Protein AF-A0A7F8QDR2-F1 (afdb_monomer)

Structure (mmCIF, N/CA/C/O backbone):
data_AF-A0A7F8QDR2-F1
#
_entry.id   AF-A0A7F8QDR2-F1
#
loop_
_atom_site.group_PDB
_atom_site.id
_atom_site.type_symbol
_atom_site.label_atom_id
_atom_site.label_alt_id
_atom_site.label_comp_id
_atom_site.label_asym_id
_atom_site.label_entity_id
_atom_site.label_seq_id
_atom_site.pdbx_PDB_ins_code
_atom_site.Cartn_x
_atom_site.Cartn_y
_atom_site.Cartn_z
_atom_site.occupancy
_atom_site.B_iso_or_equiv
_atom_site.auth_seq_id
_atom_site.auth_comp_id
_atom_site.auth_asym_id
_atom_site.auth_atom_id
_atom_site.pdbx_PDB_model_num
ATOM 1 N N . PRO A 1 1 ? 23.571 -15.257 -21.872 1.00 46.91 1 PRO A N 1
ATOM 2 C CA . PRO A 1 1 ? 22.571 -14.351 -21.262 1.00 46.91 1 PRO A CA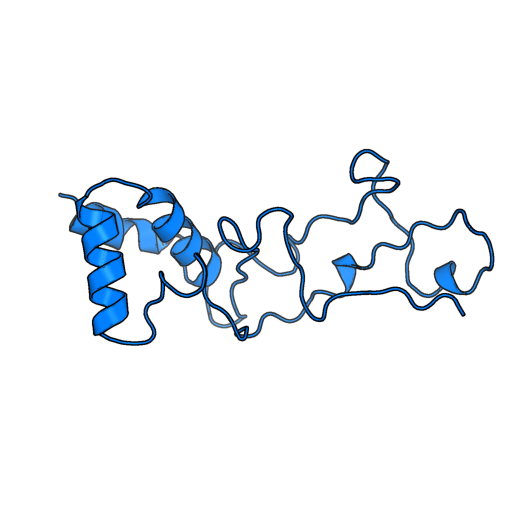 1
ATOM 3 C C . PRO A 1 1 ? 22.721 -14.370 -19.739 1.00 46.91 1 PRO A C 1
ATOM 5 O O . PRO A 1 1 ? 22.545 -15.429 -19.143 1.00 46.91 1 PRO A O 1
ATOM 8 N N . LEU A 1 2 ? 23.122 -13.252 -19.122 1.00 54.03 2 LEU A N 1
ATOM 9 C CA . LEU A 1 2 ? 23.013 -1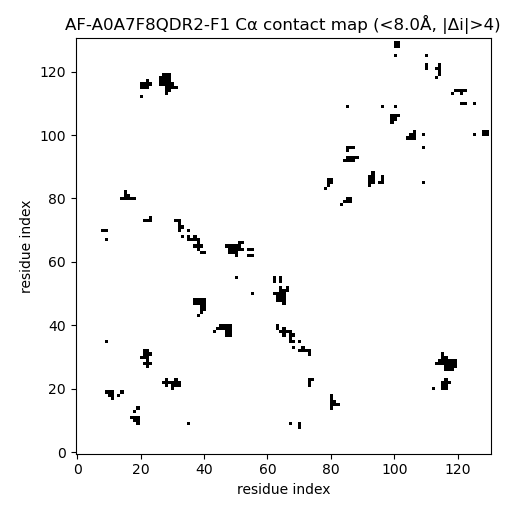3.144 -17.667 1.00 54.03 2 LEU A CA 1
ATOM 10 C C . LEU A 1 2 ? 21.530 -13.328 -17.315 1.00 54.03 2 LEU A C 1
ATOM 12 O O . LEU A 1 2 ? 20.675 -12.654 -17.878 1.00 54.03 2 LEU A O 1
ATOM 16 N N . SER A 1 3 ? 21.210 -14.284 -16.452 1.00 62.19 3 SER A N 1
ATOM 17 C CA . SER A 1 3 ? 19.878 -14.359 -15.863 1.00 62.19 3 SER A CA 1
ATOM 18 C C . SER A 1 3 ? 19.754 -13.182 -14.905 1.00 62.19 3 SER A C 1
ATOM 20 O O . SER A 1 3 ? 20.503 -13.110 -13.932 1.00 62.19 3 SER A O 1
ATOM 22 N N . VAL A 1 4 ? 18.869 -12.236 -15.208 1.00 71.81 4 VAL A N 1
ATOM 23 C CA . VAL A 1 4 ? 18.475 -11.230 -14.223 1.00 71.81 4 VAL A CA 1
ATOM 24 C C . VAL A 1 4 ? 17.585 -11.950 -13.218 1.00 71.81 4 VAL A C 1
ATOM 26 O O . VAL A 1 4 ? 16.544 -12.482 -13.604 1.00 71.81 4 VAL A O 1
ATOM 29 N N . ASP A 1 5 ? 18.042 -12.036 -11.973 1.00 74.81 5 ASP A N 1
ATOM 30 C CA . ASP A 1 5 ? 17.252 -12.581 -10.874 1.00 74.81 5 ASP A CA 1
ATOM 31 C C . ASP A 1 5 ? 16.277 -11.482 -10.445 1.00 74.81 5 ASP A C 1
ATOM 33 O O . ASP A 1 5 ? 16.686 -10.457 -9.904 1.00 74.81 5 ASP A O 1
ATOM 37 N N . LEU A 1 6 ? 15.024 -11.627 -10.871 1.00 80.31 6 LEU A N 1
ATOM 38 C CA . LEU A 1 6 ? 13.936 -10.695 -10.606 1.00 80.31 6 LEU A CA 1
ATOM 39 C C . LEU A 1 6 ? 12.814 -11.458 -9.927 1.00 80.31 6 LEU A C 1
ATOM 41 O O . LEU A 1 6 ? 12.301 -12.457 -10.443 1.00 80.31 6 LEU A O 1
ATOM 45 N N . GLU A 1 7 ? 12.403 -10.930 -8.793 1.00 85.19 7 GLU A N 1
ATOM 46 C CA . GLU A 1 7 ? 11.292 -11.417 -8.012 1.00 85.19 7 GLU A CA 1
ATOM 47 C C . GLU A 1 7 ? 9.986 -11.246 -8.795 1.00 85.19 7 GLU A C 1
ATOM 49 O O . GLU A 1 7 ? 9.825 -10.386 -9.662 1.00 85.19 7 GLU A O 1
ATOM 54 N N . ARG A 1 8 ? 9.005 -12.107 -8.509 1.00 86.75 8 ARG A N 1
ATOM 55 C CA . ARG A 1 8 ? 7.723 -12.100 -9.239 1.00 86.75 8 ARG A CA 1
ATOM 56 C C . ARG A 1 8 ? 6.884 -10.847 -8.973 1.00 86.75 8 ARG A C 1
ATOM 58 O O . ARG A 1 8 ? 5.953 -10.571 -9.726 1.00 86.75 8 ARG A O 1
ATOM 65 N N . TYR A 1 9 ? 7.184 -10.128 -7.900 1.00 90.94 9 TYR A N 1
ATOM 66 C CA . TYR A 1 9 ? 6.521 -8.905 -7.477 1.00 90.94 9 TYR A CA 1
ATOM 67 C C . TYR A 1 9 ? 7.551 -7.962 -6.855 1.00 90.94 9 TYR A C 1
ATOM 69 O O . TYR A 1 9 ? 8.656 -8.367 -6.502 1.00 90.94 9 TYR A O 1
ATOM 77 N N . TYR A 1 10 ? 7.184 -6.690 -6.735 1.00 92.06 10 TYR A N 1
ATOM 78 C CA . TYR A 1 10 ? 8.073 -5.676 -6.189 1.00 92.06 10 TYR A CA 1
ATOM 79 C C . TYR A 1 10 ? 8.250 -5.850 -4.673 1.00 92.06 10 TYR A C 1
ATOM 81 O O . TYR A 1 10 ? 7.287 -5.694 -3.920 1.00 92.06 10 TYR A O 1
ATOM 89 N N . GLN A 1 11 ? 9.482 -6.126 -4.239 1.00 90.69 11 GLN A N 1
ATOM 90 C CA . GLN A 1 11 ? 9.869 -6.218 -2.829 1.00 90.69 11 GLN A CA 1
ATOM 91 C C . GLN A 1 11 ? 10.593 -4.945 -2.372 1.00 90.69 11 GLN A C 1
ATOM 93 O O . GLN A 1 11 ? 11.366 -4.337 -3.114 1.00 90.69 11 GLN A O 1
ATOM 98 N N . THR A 1 12 ? 10.320 -4.524 -1.140 1.00 90.19 12 THR A N 1
ATOM 99 C CA . THR A 1 12 ? 11.033 -3.437 -0.455 1.00 90.19 12 THR A CA 1
ATOM 100 C C . THR A 1 12 ? 12.169 -4.014 0.397 1.00 90.19 12 THR A C 1
ATOM 102 O O . THR A 1 12 ? 12.197 -5.212 0.657 1.00 90.19 12 THR A O 1
ATOM 105 N N . GLU A 1 13 ? 13.103 -3.176 0.868 1.00 86.88 13 GLU A N 1
ATOM 106 C CA . GLU A 1 13 ? 14.198 -3.636 1.750 1.00 86.88 13 GLU A CA 1
ATOM 107 C C . GLU A 1 13 ? 13.681 -4.296 3.043 1.00 86.88 13 GLU A C 1
ATOM 109 O O . GLU A 1 13 ? 14.278 -5.253 3.527 1.00 86.88 13 GLU A O 1
ATOM 114 N N . ASN A 1 14 ? 12.543 -3.818 3.561 1.00 89.31 14 ASN A N 1
ATOM 115 C CA . ASN A 1 14 ? 11.874 -4.345 4.750 1.00 89.31 14 ASN A CA 1
ATOM 116 C C . ASN A 1 14 ? 10.488 -4.883 4.374 1.00 89.31 14 ASN A C 1
ATOM 118 O O . ASN A 1 14 ? 9.474 -4.315 4.775 1.00 89.31 14 ASN A O 1
ATOM 122 N N . GLU A 1 15 ? 10.434 -5.950 3.579 1.00 88.69 15 GLU A N 1
ATOM 123 C CA . GLU A 1 15 ? 9.173 -6.495 3.059 1.00 88.69 15 GLU A CA 1
ATOM 124 C C . GLU A 1 15 ? 8.188 -6.909 4.165 1.00 88.69 15 GLU A C 1
ATOM 126 O O . GLU A 1 15 ? 6.993 -6.644 4.054 1.00 88.69 15 GLU A O 1
ATOM 131 N N . ASP A 1 16 ? 8.684 -7.500 5.255 1.00 90.19 16 ASP A N 1
ATOM 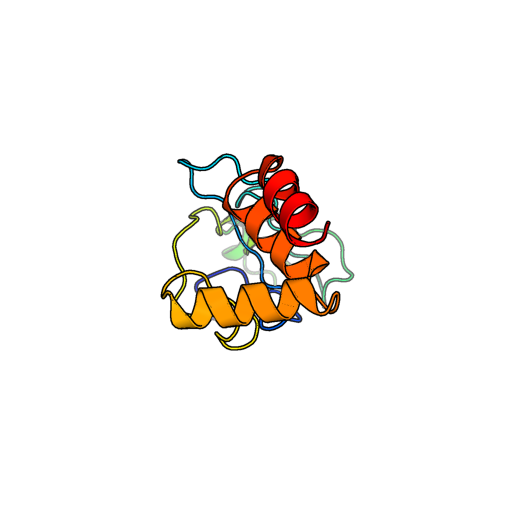132 C CA . ASP A 1 16 ? 7.836 -7.941 6.368 1.00 90.19 16 ASP A CA 1
ATOM 133 C C . ASP A 1 16 ? 7.167 -6.764 7.101 1.00 90.19 16 ASP A C 1
ATOM 135 O O . ASP A 1 16 ? 6.018 -6.879 7.520 1.00 90.19 16 ASP A O 1
ATOM 139 N N . GLU A 1 17 ? 7.869 -5.644 7.283 1.00 90.25 17 GLU A N 1
ATOM 140 C CA . GLU A 1 17 ? 7.392 -4.512 8.097 1.00 90.25 17 GLU A CA 1
ATOM 141 C C . GLU A 1 17 ? 6.776 -3.389 7.262 1.00 90.25 17 GLU A C 1
ATOM 143 O O . GLU A 1 17 ? 5.890 -2.687 7.735 1.00 90.25 17 GLU A O 1
ATOM 148 N N . ASN A 1 18 ? 7.242 -3.195 6.029 1.00 91.94 18 ASN A N 1
ATOM 149 C CA . ASN A 1 18 ? 6.793 -2.134 5.135 1.00 91.94 18 ASN A CA 1
ATOM 150 C C . ASN A 1 18 ? 6.759 -2.619 3.674 1.00 91.94 18 ASN A C 1
ATOM 152 O O . ASN A 1 18 ? 7.568 -2.176 2.841 1.00 91.94 18 ASN A O 1
ATOM 156 N N . PRO A 1 19 ? 5.837 -3.539 3.342 1.00 94.25 19 PRO A N 1
ATOM 157 C CA . PRO A 1 19 ? 5.661 -4.003 1.977 1.00 94.25 19 PRO A CA 1
ATOM 158 C C . PRO A 1 19 ? 5.081 -2.904 1.080 1.00 94.25 19 PRO A C 1
ATOM 160 O O . PRO A 1 19 ? 4.414 -1.962 1.519 1.00 94.25 19 PRO A O 1
ATOM 163 N N . PHE A 1 20 ? 5.293 -3.036 -0.229 1.00 94.62 20 PHE A N 1
ATOM 164 C CA . PHE A 1 20 ? 4.590 -2.207 -1.203 1.00 94.62 20 PHE A CA 1
ATOM 165 C C . PHE A 1 20 ? 3.182 -2.763 -1.434 1.00 94.62 20 PHE A C 1
ATOM 167 O O . PHE A 1 20 ? 3.000 -3.739 -2.158 1.00 94.62 20 PHE A O 1
ATOM 174 N N . ILE A 1 21 ? 2.180 -2.123 -0.837 1.00 95.25 21 ILE A N 1
ATOM 175 C CA . ILE A 1 21 ? 0.774 -2.487 -1.021 1.00 95.25 21 ILE A CA 1
ATOM 176 C C . ILE A 1 21 ? 0.168 -1.586 -2.099 1.00 95.25 21 ILE A C 1
ATOM 178 O O . ILE A 1 21 ? 0.268 -0.363 -2.028 1.00 95.25 21 ILE A O 1
ATOM 182 N N . CYS A 1 22 ? -0.440 -2.192 -3.115 1.00 95.94 22 CYS A N 1
ATOM 183 C CA . CYS A 1 22 ? -1.117 -1.490 -4.200 1.00 95.94 22 CYS A CA 1
ATOM 184 C C . CYS A 1 22 ? -2.641 -1.585 -4.055 1.00 95.94 22 CYS A C 1
ATOM 186 O O . CYS A 1 22 ? -3.160 -2.547 -3.489 1.00 95.94 22 CYS A O 1
ATOM 188 N N . SER A 1 23 ? -3.356 -0.610 -4.611 1.00 96.88 23 SER A N 1
ATOM 189 C CA . SER A 1 23 ? -4.801 -0.664 -4.806 1.00 96.88 23 SER A CA 1
ATOM 190 C C . SER A 1 23 ? -5.147 -1.339 -6.129 1.00 96.88 23 SER A C 1
ATOM 192 O O . SER A 1 23 ? -4.529 -1.071 -7.169 1.00 96.88 23 SER A O 1
ATOM 194 N N . GLN A 1 24 ? -6.136 -2.235 -6.114 1.00 95.69 24 GLN A N 1
ATOM 195 C CA . GLN A 1 24 ? -6.666 -2.801 -7.348 1.00 95.69 24 GLN A CA 1
ATOM 196 C C . GLN A 1 24 ? -7.522 -1.746 -8.063 1.00 95.69 24 GLN A C 1
ATOM 198 O O . GLN A 1 24 ? -8.036 -0.818 -7.437 1.00 95.69 24 GLN A O 1
ATOM 203 N N . PRO A 1 25 ? -7.780 -1.902 -9.375 1.00 92.50 25 PRO A N 1
ATOM 204 C CA . PRO A 1 25 ? -8.558 -0.931 -10.152 1.00 92.50 25 PRO A CA 1
ATOM 205 C C . PRO A 1 25 ? -9.999 -0.692 -9.670 1.00 92.50 25 PRO A C 1
ATOM 207 O O . PRO A 1 25 ? -10.678 0.189 -10.192 1.00 92.50 25 PRO A O 1
ATOM 210 N N . ARG A 1 26 ? -10.499 -1.520 -8.745 1.00 94.25 26 ARG A N 1
ATOM 211 C CA . ARG A 1 26 ? -11.835 -1.405 -8.146 1.00 94.25 26 ARG A CA 1
ATOM 212 C C . ARG A 1 26 ? -11.847 -0.567 -6.872 1.00 94.25 26 ARG A C 1
ATOM 214 O O . ARG A 1 26 ? -12.916 -0.110 -6.473 1.00 94.25 26 ARG A O 1
ATOM 221 N N . GLU A 1 27 ? -10.695 -0.391 -6.239 1.00 95.56 27 GLU A N 1
ATOM 222 C CA . GLU A 1 27 ? -10.549 0.393 -5.023 1.00 95.56 27 GLU A CA 1
ATOM 223 C C . GLU A 1 27 ? -10.041 1.807 -5.328 1.00 95.56 27 GLU A C 1
ATOM 225 O O . GLU A 1 27 ? -9.506 2.094 -6.396 1.00 95.56 27 GLU A O 1
ATOM 230 N N . ASN A 1 28 ? -10.191 2.703 -4.353 1.00 94.50 28 ASN A N 1
ATOM 231 C CA . ASN A 1 28 ? -9.703 4.082 -4.422 1.00 94.50 28 ASN A CA 1
ATOM 232 C C . ASN A 1 28 ? -8.513 4.282 -3.473 1.00 94.50 28 ASN A C 1
ATOM 234 O O . ASN A 1 28 ? -8.393 5.331 -2.831 1.00 94.50 28 ASN A O 1
ATOM 238 N N . GLY A 1 29 ? -7.687 3.245 -3.316 1.00 95.38 29 GLY A N 1
ATOM 239 C CA . GLY A 1 29 ? -6.528 3.279 -2.435 1.00 95.38 29 GLY A CA 1
ATOM 240 C C . GLY A 1 29 ? -5.467 4.259 -2.931 1.00 95.38 29 GLY A C 1
ATOM 241 O O . GLY A 1 29 ? -5.386 4.572 -4.122 1.00 95.38 29 GLY A O 1
ATOM 242 N N . MET A 1 30 ? -4.670 4.780 -2.003 1.00 95.12 30 MET A N 1
ATOM 243 C CA . MET A 1 30 ? -3.727 5.871 -2.270 1.00 95.12 30 MET A CA 1
ATOM 244 C C . MET A 1 30 ? -2.523 5.457 -3.116 1.00 95.12 30 MET A C 1
ATOM 246 O O . MET A 1 30 ? -1.910 6.310 -3.766 1.00 95.12 30 MET A O 1
ATOM 250 N N . ARG A 1 31 ? -2.173 4.168 -3.123 1.00 95.19 31 ARG A N 1
ATOM 251 C CA . ARG A 1 31 ? -0.938 3.677 -3.728 1.00 95.19 31 ARG A CA 1
ATOM 252 C C . ARG A 1 31 ? -1.245 2.780 -4.912 1.00 95.19 31 ARG A C 1
ATOM 254 O O . ARG A 1 31 ? -1.993 1.821 -4.811 1.00 95.19 31 ARG A O 1
ATOM 261 N N . SER A 1 32 ? -0.650 3.092 -6.058 1.00 95.19 32 SER A N 1
ATOM 262 C CA . SER A 1 32 ? -0.859 2.347 -7.307 1.00 95.19 32 SER A CA 1
ATOM 263 C C . SER A 1 32 ? 0.459 1.801 -7.840 1.00 95.19 32 SER A C 1
ATOM 265 O O . SER A 1 32 ? 1.517 2.360 -7.555 1.00 95.19 32 SER A O 1
ATOM 267 N N . CYS A 1 33 ? 0.420 0.778 -8.696 1.00 94.19 33 CYS A N 1
ATOM 268 C CA . CYS A 1 33 ? 1.618 0.232 -9.352 1.00 94.19 33 CYS A CA 1
ATOM 269 C C . CYS A 1 33 ? 2.432 1.282 -10.139 1.00 94.19 33 CYS A C 1
ATOM 271 O O . CYS A 1 33 ? 3.619 1.109 -10.374 1.00 94.19 33 CYS A O 1
ATOM 273 N N . ARG A 1 34 ? 1.831 2.425 -10.497 1.00 92.06 34 ARG A N 1
ATOM 274 C CA . ARG A 1 34 ? 2.547 3.549 -11.127 1.00 92.06 34 ARG A CA 1
ATOM 275 C C . ARG A 1 34 ? 3.483 4.296 -10.174 1.00 92.06 34 ARG A C 1
ATOM 277 O O . ARG A 1 34 ? 4.365 5.007 -10.633 1.00 92.06 34 ARG A O 1
ATOM 284 N N . SER A 1 35 ? 3.267 4.163 -8.867 1.00 93.31 35 SER A N 1
ATOM 285 C CA . SER A 1 35 ? 4.094 4.771 -7.817 1.00 93.31 35 SER A CA 1
ATOM 286 C C . SER A 1 35 ? 5.252 3.884 -7.354 1.00 93.31 35 SER A C 1
ATOM 288 O O . SER A 1 35 ? 5.929 4.231 -6.387 1.00 93.31 35 SER A O 1
ATOM 290 N N . VAL A 1 36 ? 5.496 2.751 -8.025 1.00 93.44 36 VAL A N 1
ATOM 291 C CA . VAL A 1 36 ? 6.687 1.935 -7.768 1.00 93.44 36 VAL A CA 1
ATOM 292 C C . VAL A 1 36 ? 7.935 2.783 -8.076 1.00 93.44 36 VAL A C 1
ATOM 294 O O . VAL A 1 36 ? 8.040 3.333 -9.178 1.00 93.44 36 VAL A O 1
ATOM 297 N N . PRO A 1 37 ? 8.877 2.929 -7.125 1.00 91.44 37 PRO A N 1
ATOM 298 C CA . PRO A 1 37 ? 10.094 3.704 -7.333 1.00 91.44 37 PRO A CA 1
ATOM 299 C C . PRO A 1 37 ? 10.907 3.191 -8.523 1.00 91.44 37 PRO A C 1
ATOM 301 O O . PRO A 1 37 ? 11.058 1.984 -8.721 1.00 91.44 37 PRO A O 1
ATOM 304 N N . THR A 1 38 ? 11.476 4.112 -9.301 1.00 89.88 38 THR A N 1
ATOM 305 C CA . THR A 1 38 ? 12.394 3.741 -10.380 1.00 89.88 38 THR A CA 1
ATOM 306 C C . THR A 1 38 ? 13.632 3.070 -9.801 1.00 89.88 38 THR A C 1
ATOM 308 O O . THR A 1 38 ? 14.196 3.541 -8.809 1.00 89.88 38 THR A O 1
ATOM 311 N N . LEU A 1 39 ? 14.062 1.968 -10.421 1.00 87.56 39 LEU A N 1
ATOM 312 C CA . LEU A 1 39 ? 15.302 1.311 -10.029 1.00 87.56 39 LEU A CA 1
ATOM 313 C C . LEU A 1 39 ? 16.454 2.309 -10.179 1.00 87.56 39 LEU A C 1
ATOM 315 O O . LEU A 1 39 ? 16.530 3.032 -11.175 1.00 87.56 39 LEU A O 1
ATOM 319 N N . ARG A 1 40 ? 17.339 2.369 -9.188 1.00 85.56 40 ARG A N 1
ATOM 320 C CA . ARG A 1 40 ? 18.533 3.218 -9.216 1.00 85.56 40 ARG A CA 1
ATOM 321 C C . ARG A 1 40 ? 19.775 2.366 -9.440 1.00 85.56 40 ARG A C 1
ATOM 323 O O . ARG A 1 40 ? 19.833 1.227 -8.982 1.00 85.56 40 ARG A O 1
ATOM 330 N N . GLY A 1 41 ? 20.754 2.928 -10.152 1.00 75.19 41 GLY A N 1
ATOM 331 C CA . GLY A 1 41 ? 22.043 2.270 -10.389 1.00 75.19 41 GLY A CA 1
ATOM 332 C C . GLY A 1 41 ? 22.804 2.003 -9.084 1.00 75.19 41 GLY A C 1
ATOM 333 O O . GLY A 1 41 ? 22.438 2.563 -8.053 1.00 75.19 41 GLY A O 1
ATOM 334 N N . GLU A 1 42 ? 23.835 1.147 -9.153 1.00 68.12 42 GLU A N 1
ATOM 335 C CA . GLU A 1 42 ? 24.733 0.720 -8.055 1.00 68.12 42 GLU A CA 1
ATOM 336 C C . GLU A 1 42 ? 24.192 0.956 -6.630 1.00 68.12 42 GLU A C 1
ATOM 338 O O . GLU A 1 42 ? 24.368 2.023 -6.038 1.00 68.12 42 GLU A O 1
ATOM 343 N N . GLY A 1 43 ? 23.534 -0.063 -6.065 1.00 64.69 43 GLY A N 1
ATOM 344 C CA . GLY A 1 43 ? 23.161 -0.085 -4.645 1.00 64.69 43 GLY A CA 1
ATOM 345 C C . GLY A 1 43 ? 22.117 0.955 -4.221 1.00 64.69 43 GLY A C 1
ATOM 346 O O . GLY A 1 43 ? 22.117 1.369 -3.068 1.00 64.69 43 GLY A O 1
ATOM 347 N N . GLY A 1 44 ? 21.263 1.430 -5.136 1.00 70.75 44 GLY A N 1
ATOM 348 C CA . GLY A 1 44 ? 20.154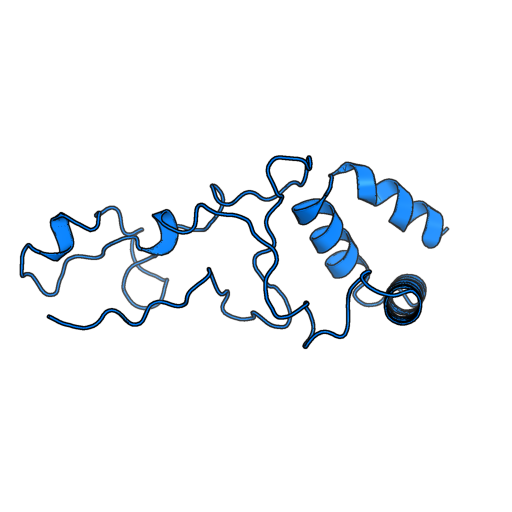 2.338 -4.807 1.00 70.75 44 GLY A CA 1
ATOM 349 C C . GLY A 1 44 ? 20.539 3.820 -4.680 1.00 70.75 44 GLY A C 1
ATOM 350 O O . GLY A 1 44 ? 19.660 4.682 -4.615 1.00 70.75 44 GLY A O 1
ATOM 351 N N . GLY A 1 45 ? 21.836 4.144 -4.701 1.00 75.06 45 GLY A N 1
ATOM 352 C CA . GLY A 1 45 ? 22.356 5.512 -4.575 1.00 75.06 45 GLY A CA 1
ATOM 353 C C . GLY A 1 45 ? 22.610 6.231 -5.904 1.00 75.06 45 GLY A C 1
ATOM 354 O O . GLY A 1 45 ? 22.765 7.453 -5.918 1.00 75.06 45 GLY A O 1
ATOM 355 N N . GLY A 1 46 ? 22.649 5.498 -7.020 1.00 80.12 46 GLY A N 1
ATOM 356 C CA . GLY A 1 46 ? 22.939 6.043 -8.344 1.00 80.12 46 GLY A CA 1
ATOM 357 C C . GLY A 1 46 ? 21.791 6.844 -8.980 1.00 80.12 46 GLY A C 1
ATOM 358 O O . GLY A 1 46 ? 20.693 6.952 -8.419 1.00 80.12 46 GLY A O 1
ATOM 359 N N . PRO A 1 47 ? 22.016 7.410 -10.182 1.00 83.50 47 PRO A N 1
ATOM 360 C CA . PRO A 1 47 ? 20.947 8.017 -10.970 1.00 83.50 47 PRO A CA 1
ATOM 361 C C . PRO A 1 47 ? 19.838 6.992 -11.279 1.00 83.50 47 PRO A C 1
ATOM 363 O O . PRO A 1 47 ? 20.109 5.785 -11.332 1.00 83.50 47 PRO A O 1
ATOM 366 N N . PRO A 1 48 ? 18.586 7.450 -11.483 1.00 85.69 48 PRO A N 1
ATOM 367 C CA . PRO A 1 48 ? 17.494 6.566 -11.859 1.00 85.69 48 PRO A CA 1
ATOM 368 C C . PRO A 1 48 ? 17.807 5.903 -13.197 1.00 85.69 48 PRO A C 1
ATOM 370 O O . PRO A 1 48 ? 18.216 6.554 -14.161 1.00 85.69 48 PRO A O 1
ATOM 373 N N . CYS A 1 49 ? 17.595 4.599 -13.248 1.00 87.50 49 CYS A N 1
ATOM 374 C CA . CYS A 1 49 ? 17.717 3.826 -14.462 1.00 87.50 49 CYS A CA 1
ATOM 375 C C . CYS A 1 49 ? 16.552 4.209 -15.373 1.00 87.50 49 CYS A C 1
ATOM 377 O O . CYS A 1 49 ? 15.399 4.250 -14.946 1.00 87.50 49 CYS A O 1
ATOM 379 N N . GLY A 1 50 ? 16.869 4.582 -16.609 1.00 83.38 50 GLY A N 1
ATOM 380 C CA . GLY A 1 50 ? 15.886 5.049 -17.590 1.00 83.38 50 GLY A CA 1
ATOM 381 C C . GLY A 1 50 ? 15.769 4.145 -18.809 1.00 83.38 50 GLY A C 1
ATOM 382 O O . GLY A 1 50 ? 14.959 4.426 -19.684 1.00 83.38 50 GLY A O 1
ATOM 383 N N . LEU A 1 51 ? 16.592 3.095 -18.890 1.00 86.38 51 LEU A N 1
ATOM 384 C CA . LEU A 1 51 ? 16.606 2.190 -20.032 1.00 86.38 51 LEU A CA 1
ATOM 385 C C . LEU A 1 51 ? 15.516 1.122 -19.904 1.00 86.38 51 LEU A C 1
ATOM 387 O O . LEU A 1 51 ? 15.114 0.744 -18.798 1.00 86.38 51 LEU A O 1
ATOM 391 N N . ASP A 1 52 ? 15.071 0.630 -21.053 1.00 85.06 52 ASP A N 1
ATOM 392 C CA . ASP A 1 52 ? 14.109 -0.454 -21.201 1.00 85.06 52 ASP A CA 1
ATOM 393 C C . ASP A 1 52 ? 14.799 -1.802 -21.470 1.00 85.06 52 ASP A C 1
ATOM 395 O O . ASP A 1 52 ? 16.026 -1.912 -21.553 1.00 85.06 52 ASP A O 1
ATOM 399 N N . TYR A 1 53 ? 13.992 -2.856 -21.583 1.00 81.94 53 TYR A N 1
ATOM 400 C CA . TYR A 1 53 ? 14.478 -4.194 -21.910 1.00 81.94 53 TYR A CA 1
ATOM 401 C C . TYR A 1 53 ? 15.153 -4.281 -23.295 1.00 81.94 53 TYR A C 1
ATOM 403 O O . TYR A 1 53 ? 15.950 -5.191 -23.515 1.00 81.94 53 TYR A O 1
ATOM 411 N N . GLU A 1 54 ? 14.873 -3.367 -24.232 1.00 81.31 54 GLU A N 1
ATOM 412 C CA . GLU A 1 54 ? 15.476 -3.386 -25.573 1.00 81.31 54 GLU A CA 1
ATOM 413 C C . GLU A 1 54 ? 16.960 -3.022 -25.498 1.00 81.31 54 GLU A C 1
ATOM 415 O O . GLU A 1 54 ? 17.807 -3.673 -26.119 1.00 81.31 54 GLU A O 1
ATOM 420 N N . ALA A 1 55 ? 17.295 -2.058 -24.638 1.00 77.62 55 ALA A N 1
ATOM 421 C CA . ALA A 1 55 ?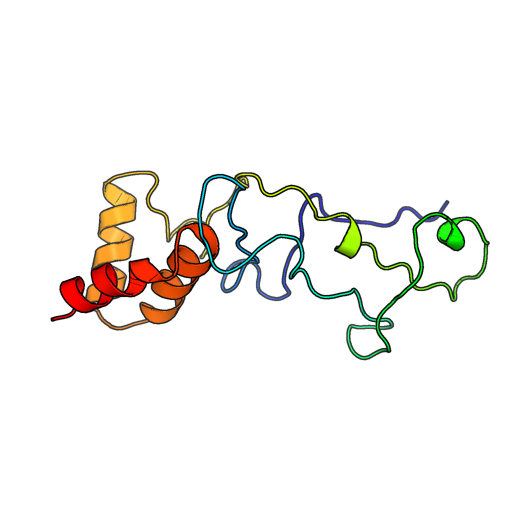 18.671 -1.688 -24.335 1.00 77.62 55 ALA A CA 1
ATOM 422 C C . ALA A 1 55 ? 19.468 -2.816 -23.652 1.00 77.62 55 ALA A C 1
ATOM 424 O O . ALA A 1 55 ? 20.689 -2.855 -23.787 1.00 77.62 55 ALA A O 1
ATOM 425 N N . TYR A 1 56 ? 18.803 -3.762 -22.973 1.00 73.69 56 TYR A N 1
ATOM 426 C CA . TYR A 1 56 ? 19.460 -4.905 -22.320 1.00 73.69 56 TYR A CA 1
ATOM 427 C C . TYR A 1 56 ? 20.203 -5.814 -23.311 1.00 73.69 56 TYR A C 1
ATOM 429 O O . TYR A 1 56 ? 21.238 -6.394 -22.987 1.00 73.69 56 TYR A O 1
ATOM 437 N N . ASN A 1 57 ? 19.688 -5.942 -24.537 1.00 68.44 57 ASN A N 1
ATOM 438 C CA . ASN A 1 57 ? 20.281 -6.796 -25.568 1.00 68.44 57 ASN A CA 1
ATOM 439 C C . ASN A 1 57 ? 21.484 -6.126 -26.268 1.00 68.44 57 ASN A C 1
ATOM 441 O O . ASN A 1 57 ? 22.212 -6.764 -27.030 1.00 68.44 57 ASN A O 1
ATOM 445 N N . SER A 1 58 ? 21.724 -4.841 -25.989 1.00 65.88 58 SER A N 1
ATOM 446 C CA . SER A 1 58 ? 22.892 -4.092 -26.440 1.00 65.88 58 SER A CA 1
ATOM 447 C C . SER A 1 58 ? 24.028 -4.259 -25.425 1.00 65.88 58 SER A C 1
ATOM 449 O O . SER A 1 58 ? 24.234 -3.409 -24.575 1.00 65.88 58 SER A O 1
ATOM 451 N N . SER A 1 59 ? 24.732 -5.387 -25.534 1.00 60.75 59 SER A N 1
ATOM 452 C CA . SER A 1 59 ? 25.905 -5.927 -24.811 1.00 60.75 59 SER A CA 1
ATOM 453 C C . SER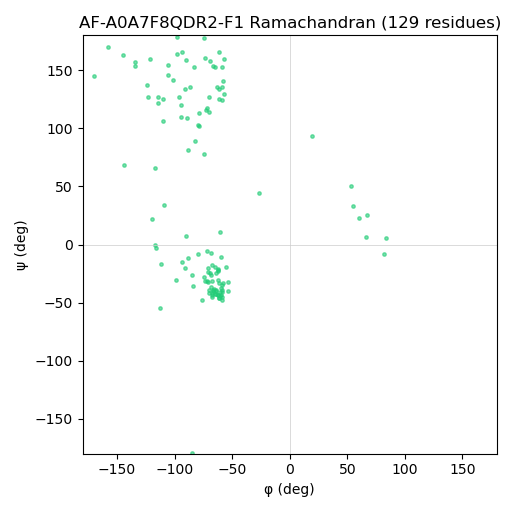 A 1 59 ? 26.942 -4.998 -24.122 1.00 60.75 59 SER A C 1
ATOM 455 O O . SER A 1 59 ? 28.144 -5.257 -24.223 1.00 60.75 59 SER A O 1
ATOM 457 N N . SER A 1 60 ? 26.561 -3.958 -23.386 1.00 61.97 60 SER A N 1
ATOM 458 C CA . SER A 1 60 ? 27.460 -3.239 -22.483 1.00 61.97 60 SER A CA 1
ATOM 459 C C . SER A 1 60 ? 27.078 -3.518 -21.031 1.00 61.97 60 SER A C 1
ATOM 461 O O . SER A 1 60 ? 25.958 -3.272 -20.600 1.00 61.97 60 SER A O 1
ATOM 463 N N . ASN A 1 61 ? 28.047 -3.982 -20.235 1.00 62.25 61 ASN A N 1
ATOM 464 C CA . ASN A 1 61 ? 27.930 -4.211 -18.782 1.00 62.25 61 ASN A CA 1
ATOM 465 C C . ASN A 1 61 ? 27.606 -2.931 -17.967 1.00 62.25 61 ASN A C 1
ATOM 467 O O . ASN A 1 61 ? 27.714 -2.932 -16.746 1.00 62.25 61 ASN A O 1
ATOM 471 N N . THR A 1 62 ? 27.260 -1.828 -18.634 1.00 64.19 62 THR A N 1
ATOM 472 C CA . THR A 1 62 ? 26.999 -0.498 -18.079 1.00 64.19 62 THR A CA 1
ATOM 473 C C . THR A 1 62 ? 25.556 -0.028 -18.291 1.00 64.19 62 THR A C 1
ATOM 475 O O . THR A 1 62 ? 25.210 1.070 -17.855 1.00 64.19 62 THR A O 1
ATOM 478 N N . THR A 1 63 ? 24.691 -0.813 -18.945 1.00 77.06 63 THR A N 1
ATOM 479 C CA . THR A 1 63 ? 23.277 -0.445 -19.110 1.00 77.06 63 THR A CA 1
ATOM 480 C C . THR A 1 63 ? 22.495 -0.731 -17.834 1.00 77.06 63 THR A C 1
ATOM 482 O O . THR A 1 63 ? 22.283 -1.892 -17.484 1.00 77.06 63 THR A O 1
ATOM 485 N N . CYS A 1 64 ? 22.015 0.317 -17.158 1.00 83.25 64 CYS A N 1
ATOM 486 C CA . CYS A 1 64 ? 21.030 0.146 -16.096 1.00 83.25 64 CYS A CA 1
ATOM 487 C C . CYS A 1 64 ? 19.608 0.190 -16.662 1.00 83.25 64 CYS A C 1
ATOM 489 O O . CYS A 1 64 ? 19.124 1.252 -17.064 1.00 83.25 64 CYS A O 1
ATOM 491 N N . VAL A 1 65 ? 18.947 -0.966 -16.674 1.00 86.56 65 VAL A N 1
ATOM 492 C CA . VAL A 1 65 ? 17.551 -1.132 -17.095 1.00 86.56 65 VAL A CA 1
ATOM 493 C C . VAL A 1 65 ? 16.636 -0.976 -15.892 1.00 86.56 65 VAL A C 1
ATOM 495 O O . VAL A 1 65 ? 16.881 -1.563 -14.841 1.00 86.56 65 VAL A O 1
ATOM 498 N N . ASN A 1 66 ? 15.566 -0.198 -16.037 1.00 89.56 66 ASN A N 1
ATOM 499 C CA . ASN A 1 66 ? 14.573 -0.058 -14.983 1.00 89.56 66 ASN A CA 1
ATOM 500 C C . ASN A 1 66 ? 13.579 -1.215 -15.025 1.00 89.56 66 ASN A C 1
ATOM 502 O O . ASN A 1 66 ? 12.536 -1.117 -15.665 1.00 89.56 66 ASN A O 1
ATOM 506 N N . TRP A 1 67 ? 13.875 -2.308 -14.333 1.00 88.06 67 TRP A N 1
ATOM 507 C CA . TRP A 1 67 ? 12.952 -3.441 -14.269 1.00 88.06 67 TRP A CA 1
ATOM 508 C C . TRP A 1 67 ? 11.683 -3.142 -13.463 1.00 88.06 67 TRP A C 1
ATOM 510 O O . TRP A 1 67 ? 10.627 -3.700 -13.758 1.00 88.06 67 TRP A O 1
ATOM 520 N N . ASN A 1 68 ? 11.741 -2.184 -12.530 1.00 91.25 68 ASN A N 1
ATOM 521 C CA . ASN A 1 68 ? 10.596 -1.823 -11.693 1.00 91.25 68 ASN A CA 1
ATOM 522 C C . ASN A 1 68 ? 9.401 -1.289 -12.498 1.00 91.25 68 ASN A C 1
ATOM 524 O O . ASN A 1 68 ? 8.264 -1.382 -12.043 1.00 91.25 68 ASN A O 1
ATOM 528 N N . GLN A 1 69 ? 9.635 -0.778 -13.713 1.00 90.25 69 GLN A N 1
ATOM 529 C CA . GLN A 1 69 ? 8.572 -0.280 -14.593 1.00 90.25 69 GLN A CA 1
ATOM 530 C C . GLN A 1 69 ? 7.596 -1.372 -15.058 1.00 90.25 69 GLN A C 1
ATOM 532 O O . GLN A 1 69 ? 6.494 -1.056 -15.501 1.00 90.25 69 GLN A O 1
ATOM 537 N N . TYR A 1 70 ? 7.989 -2.648 -14.977 1.00 91.25 70 TYR A N 1
ATOM 538 C CA . TYR A 1 70 ? 7.166 -3.771 -15.422 1.00 91.25 70 TYR A CA 1
ATOM 539 C C . TYR A 1 70 ? 6.222 -4.300 -14.331 1.00 91.25 70 TYR A C 1
ATOM 541 O O . TYR A 1 70 ? 5.272 -5.019 -14.652 1.00 91.25 70 TYR A O 1
ATOM 549 N N . TYR A 1 71 ? 6.392 -3.885 -13.069 1.00 93.38 71 TYR A N 1
ATOM 550 C CA . TYR A 1 71 ? 5.450 -4.178 -11.983 1.00 93.38 71 TYR A CA 1
ATOM 551 C C . TYR A 1 71 ? 4.193 -3.315 -12.108 1.00 93.38 71 TYR A C 1
ATOM 553 O O . TYR A 1 71 ? 4.027 -2.305 -11.433 1.00 93.38 71 TYR A O 1
ATOM 561 N N . THR A 1 72 ? 3.302 -3.709 -13.014 1.00 94.25 72 THR A N 1
ATOM 562 C CA . THR A 1 72 ? 2.092 -2.947 -13.371 1.00 94.25 72 THR A CA 1
ATOM 563 C C . THR A 1 72 ? 0.794 -3.614 -12.933 1.00 94.25 72 THR A C 1
ATOM 565 O O . THR A 1 72 ? -0.247 -2.957 -12.897 1.00 94.25 72 THR A O 1
ATOM 568 N N . ASN A 1 73 ? 0.845 -4.905 -12.603 1.00 94.44 73 ASN A N 1
ATOM 569 C CA . ASN A 1 73 ? -0.317 -5.678 -12.197 1.00 94.44 73 ASN A CA 1
ATOM 570 C C . ASN A 1 73 ? -0.431 -5.699 -10.669 1.00 94.44 73 ASN A C 1
ATOM 572 O O . ASN A 1 73 ? 0.472 -6.187 -9.993 1.00 94.44 73 ASN A O 1
ATOM 576 N N . CYS A 1 74 ? -1.544 -5.181 -10.148 1.00 95.31 74 CYS A N 1
ATOM 577 C CA . CYS A 1 74 ? -1.879 -5.279 -8.734 1.00 95.31 74 CYS A CA 1
ATOM 578 C C . CYS A 1 74 ? -2.777 -6.497 -8.510 1.00 95.31 74 CYS A C 1
ATOM 580 O O . CYS A 1 74 ? -3.941 -6.496 -8.919 1.00 95.31 74 CYS A O 1
ATOM 582 N N . SER A 1 75 ? -2.245 -7.526 -7.857 1.00 94.44 75 SER A N 1
ATOM 583 C CA . SER A 1 75 ? -2.978 -8.735 -7.481 1.00 94.44 75 SER A CA 1
ATOM 584 C C . SER A 1 75 ? -2.675 -9.123 -6.040 1.00 94.44 75 SER A C 1
ATOM 586 O O . SER A 1 75 ? -1.619 -8.774 -5.516 1.00 94.44 75 SER A O 1
ATOM 588 N N . ALA A 1 76 ? -3.582 -9.877 -5.414 1.00 92.50 76 ALA A N 1
ATOM 589 C CA . ALA A 1 76 ? -3.333 -10.447 -4.095 1.00 92.50 76 ALA A CA 1
ATOM 590 C C . ALA A 1 76 ? -2.070 -11.325 -4.124 1.00 92.50 76 ALA A C 1
ATOM 592 O O . ALA A 1 76 ? -1.912 -12.155 -5.024 1.00 92.50 76 ALA A O 1
ATOM 593 N N . GLY A 1 77 ? -1.167 -11.086 -3.173 1.00 89.69 77 GLY A N 1
ATOM 594 C CA . GLY A 1 77 ? 0.031 -11.894 -2.969 1.00 89.69 77 GLY A CA 1
ATOM 595 C C . GLY A 1 77 ? -0.247 -13.118 -2.099 1.00 89.69 77 GLY A C 1
ATOM 596 O O . GLY A 1 77 ? -1.365 -13.340 -1.643 1.00 89.69 77 GLY A O 1
ATOM 597 N N . GLU A 1 78 ? 0.798 -13.903 -1.850 1.00 88.75 78 GLU A N 1
ATOM 598 C CA . GLU A 1 78 ? 0.712 -15.117 -1.026 1.00 88.75 78 GLU A CA 1
ATOM 599 C C . GLU A 1 78 ? 0.847 -14.826 0.479 1.00 88.75 78 GLU A C 1
ATOM 601 O O . GLU A 1 78 ? 0.390 -15.611 1.305 1.00 88.75 78 GLU A O 1
ATOM 606 N N . HIS A 1 79 ? 1.522 -13.730 0.846 1.00 90.69 79 HIS A N 1
ATOM 607 C CA . HIS A 1 79 ? 1.895 -13.424 2.229 1.00 90.69 79 HIS A CA 1
ATOM 608 C C . HIS A 1 79 ? 1.354 -12.051 2.637 1.00 90.69 79 HIS A C 1
ATOM 610 O O . HIS A 1 79 ? 1.425 -11.089 1.873 1.00 90.69 79 HIS A O 1
ATOM 616 N N . ASN A 1 80 ? 0.823 -11.978 3.858 1.00 93.25 80 ASN A N 1
ATOM 617 C CA . ASN A 1 80 ? 0.337 -10.748 4.480 1.00 93.25 80 ASN A CA 1
ATOM 618 C C . ASN A 1 80 ? 1.469 -10.056 5.283 1.00 93.25 80 ASN A C 1
ATOM 620 O O . ASN A 1 80 ? 2.415 -10.738 5.696 1.00 93.25 80 ASN A O 1
ATOM 624 N N . PRO A 1 81 ? 1.377 -8.739 5.559 1.00 93.06 81 PRO A N 1
ATOM 625 C CA . PRO A 1 81 ? 2.384 -8.007 6.333 1.00 93.06 81 PRO A CA 1
ATOM 626 C C . PRO A 1 81 ? 2.630 -8.595 7.732 1.00 93.06 81 PRO A C 1
ATOM 628 O O . PRO A 1 81 ? 1.793 -9.311 8.293 1.00 93.06 81 PRO A O 1
ATOM 631 N N . PHE A 1 82 ? 3.785 -8.267 8.312 1.00 92.00 82 PHE A N 1
ATOM 632 C CA . PHE A 1 82 ? 4.261 -8.746 9.611 1.00 92.00 82 PHE A CA 1
ATOM 633 C C . PHE A 1 82 ? 4.254 -10.276 9.712 1.00 92.00 82 PHE A C 1
ATOM 635 O O . PHE A 1 82 ? 3.699 -10.849 10.653 1.00 92.00 82 PHE A O 1
ATOM 642 N N . LYS A 1 83 ? 4.839 -10.956 8.715 1.00 91.12 83 LYS A N 1
ATOM 643 C CA . LYS A 1 83 ? 4.875 -12.430 8.620 1.00 91.12 83 LYS A CA 1
ATOM 644 C C . LYS A 1 83 ? 3.480 -13.065 8.676 1.00 91.12 83 LYS A C 1
ATOM 646 O O . LYS A 1 83 ? 3.289 -14.147 9.231 1.00 91.12 83 LYS A O 1
ATOM 651 N N . GLY A 1 84 ? 2.492 -12.364 8.131 1.00 91.50 84 GLY A N 1
ATOM 652 C CA . GLY A 1 84 ? 1.099 -12.782 8.083 1.00 91.50 84 GLY A CA 1
ATOM 653 C C . GLY A 1 84 ? 0.269 -12.496 9.333 1.00 91.50 84 GLY A C 1
ATOM 654 O O . GLY A 1 84 ? -0.889 -12.910 9.384 1.00 91.50 84 GLY A O 1
ATOM 655 N N . ALA A 1 85 ? 0.815 -11.793 10.327 1.00 91.00 85 ALA A N 1
ATOM 656 C CA . ALA A 1 85 ? 0.107 -11.514 11.575 1.00 91.00 85 ALA A CA 1
ATOM 657 C C . ALA A 1 85 ? -1.025 -10.486 11.416 1.00 91.00 85 ALA A C 1
ATOM 659 O O . ALA A 1 85 ? -2.028 -10.576 12.125 1.00 91.00 85 ALA A O 1
ATOM 660 N N . ILE A 1 86 ? -0.880 -9.527 10.494 1.00 93.69 86 ILE A N 1
ATOM 661 C CA . ILE A 1 86 ? -1.842 -8.436 10.307 1.00 93.69 86 ILE A CA 1
ATOM 662 C C . ILE A 1 86 ? -2.586 -8.622 8.986 1.00 93.69 86 ILE A C 1
ATOM 664 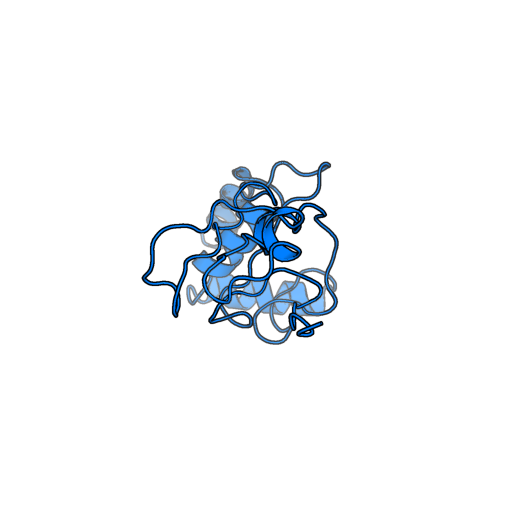O O . ILE A 1 86 ? -2.033 -8.410 7.910 1.00 93.69 86 ILE A O 1
ATOM 668 N N . ASN A 1 87 ? -3.854 -9.024 9.076 1.00 93.69 87 ASN A N 1
ATOM 669 C CA . ASN A 1 87 ? -4.771 -9.146 7.945 1.00 93.69 87 ASN A CA 1
ATOM 670 C C . ASN A 1 87 ? -6.236 -9.084 8.415 1.00 93.69 87 ASN A C 1
ATOM 672 O O . ASN A 1 87 ? -6.523 -9.156 9.612 1.00 93.69 87 ASN A O 1
ATOM 676 N N . PHE A 1 88 ? -7.161 -8.971 7.460 1.00 94.44 88 PHE A N 1
ATOM 677 C CA . PHE A 1 88 ? -8.609 -8.940 7.706 1.00 94.44 88 PHE A CA 1
ATOM 678 C C . PHE A 1 88 ? -9.344 -10.096 7.006 1.00 94.44 88 PHE A C 1
ATOM 680 O O . PHE A 1 88 ? -10.551 -10.024 6.784 1.00 94.44 88 PHE A O 1
ATOM 687 N N . ASP A 1 89 ? -8.630 -11.177 6.681 1.00 93.00 89 ASP A N 1
ATOM 688 C CA . ASP A 1 89 ? -9.167 -12.305 5.906 1.00 93.00 89 ASP A CA 1
ATOM 689 C C . ASP A 1 89 ? -10.103 -13.187 6.745 1.00 93.00 89 ASP A C 1
ATOM 691 O O . ASP A 1 89 ? -11.015 -13.832 6.229 1.00 93.00 89 ASP A O 1
ATOM 695 N N . ASN A 1 90 ? -9.881 -13.216 8.063 1.00 94.56 90 ASN A N 1
ATOM 696 C CA . ASN A 1 90 ? -10.660 -13.994 9.021 1.00 94.56 90 ASN A CA 1
ATOM 697 C C . ASN A 1 90 ? -11.023 -13.152 10.245 1.00 94.56 90 ASN A C 1
ATOM 699 O O . ASN A 1 90 ? -10.267 -12.271 10.655 1.00 94.56 90 ASN A O 1
ATOM 703 N N . ILE A 1 91 ? -12.125 -13.509 10.913 1.00 95.06 91 ILE A N 1
ATOM 704 C CA . ILE A 1 91 ? -12.581 -12.806 12.123 1.00 95.06 91 ILE A CA 1
ATOM 705 C C . ILE A 1 91 ? -11.535 -12.811 13.253 1.00 95.06 91 ILE A C 1
ATOM 707 O O . ILE A 1 91 ? -11.391 -11.819 13.958 1.00 95.06 91 ILE A O 1
ATOM 711 N N . GLY A 1 92 ? -10.763 -13.896 13.395 1.00 94.94 92 GLY A N 1
ATOM 712 C CA . GLY A 1 92 ? -9.714 -14.001 14.414 1.00 94.94 92 GLY A CA 1
ATOM 713 C C . GLY A 1 92 ? -8.546 -13.040 14.175 1.00 94.94 92 GLY A C 1
ATOM 714 O O . GLY A 1 92 ? -8.134 -12.341 15.097 1.00 94.94 92 GLY A O 1
ATOM 715 N N . TYR A 1 93 ? -8.054 -12.950 12.936 1.00 95.19 93 TYR A N 1
ATOM 716 C CA . TYR A 1 93 ? -6.996 -11.998 12.580 1.00 95.19 93 TYR A CA 1
ATOM 717 C C . TYR A 1 93 ? -7.487 -10.551 12.641 1.00 95.19 93 TYR A C 1
ATOM 719 O O . TYR A 1 93 ? -6.769 -9.691 13.146 1.00 95.19 93 TYR A O 1
ATOM 727 N N . ALA A 1 94 ? -8.741 -10.297 12.252 1.00 94.88 94 ALA A N 1
ATOM 728 C CA . ALA A 1 94 ? -9.353 -8.983 12.409 1.00 94.88 94 ALA A CA 1
ATOM 729 C C . ALA A 1 94 ? -9.374 -8.536 13.882 1.00 94.88 94 ALA A C 1
ATOM 731 O O . ALA A 1 94 ? -9.071 -7.383 14.176 1.00 94.88 94 ALA A O 1
ATOM 732 N N . TRP A 1 95 ? -9.669 -9.436 14.827 1.00 94.44 95 TRP A N 1
ATOM 733 C CA . TRP A 1 95 ? -9.598 -9.120 16.259 1.00 94.44 95 TRP A CA 1
ATOM 734 C C . TRP A 1 95 ? -8.178 -8.844 16.747 1.00 94.44 95 TRP A C 1
ATOM 736 O O . TRP A 1 95 ? -7.995 -7.929 17.545 1.00 94.44 95 TRP A O 1
ATOM 746 N N . ILE A 1 96 ? -7.181 -9.588 16.262 1.00 93.88 96 ILE A N 1
ATOM 747 C CA . ILE A 1 96 ? -5.769 -9.328 16.583 1.00 93.88 96 ILE A CA 1
ATOM 748 C C . ILE A 1 96 ? -5.364 -7.935 16.084 1.00 93.88 96 ILE A C 1
ATOM 750 O O . ILE A 1 96 ? -4.792 -7.155 16.844 1.00 93.88 96 ILE A O 1
ATOM 754 N N . ALA A 1 97 ? -5.727 -7.584 14.848 1.00 93.56 97 ALA A N 1
ATOM 755 C CA . ALA A 1 97 ? -5.460 -6.265 14.282 1.00 93.56 97 ALA A CA 1
ATOM 756 C C . ALA A 1 97 ? -6.169 -5.145 15.068 1.00 93.56 97 ALA A C 1
ATOM 758 O O . ALA A 1 97 ? -5.558 -4.128 15.377 1.00 93.56 97 ALA A O 1
ATOM 759 N N . ILE A 1 98 ? -7.436 -5.336 15.451 1.00 93.06 98 ILE A N 1
ATOM 760 C CA . ILE A 1 98 ? -8.187 -4.373 16.275 1.00 93.06 98 ILE A CA 1
ATOM 761 C C . ILE A 1 98 ? -7.541 -4.201 17.653 1.00 93.06 98 ILE A C 1
ATOM 763 O O . ILE A 1 98 ? -7.401 -3.073 18.121 1.00 93.06 98 ILE A O 1
ATOM 767 N N . PHE A 1 99 ? -7.122 -5.294 18.294 1.00 93.38 99 PHE A N 1
ATOM 768 C CA . PHE A 1 99 ? -6.431 -5.238 19.580 1.00 93.38 99 PHE A CA 1
ATOM 769 C C . PHE A 1 99 ? -5.149 -4.402 19.486 1.00 93.38 99 PHE A C 1
ATOM 771 O O . PHE A 1 99 ? -4.951 -3.515 20.311 1.00 93.38 99 PHE A O 1
ATOM 778 N N . GLN A 1 100 ? -4.346 -4.613 18.439 1.00 92.75 100 GLN A N 1
ATOM 779 C CA . GLN A 1 100 ? -3.147 -3.817 18.160 1.00 92.75 100 GLN A CA 1
ATOM 780 C C . GLN A 1 100 ? -3.460 -2.322 17.960 1.00 92.75 100 GLN A C 1
ATOM 782 O O . GLN A 1 100 ? -2.704 -1.459 18.395 1.00 92.75 100 GLN A O 1
ATOM 787 N N . VAL A 1 101 ? -4.585 -1.983 17.322 1.00 93.88 101 VAL A N 1
ATOM 788 C CA . VAL A 1 101 ? -4.984 -0.575 17.154 1.00 93.88 101 VAL A CA 1
ATOM 789 C C . VAL A 1 101 ? -5.352 0.063 18.499 1.00 93.88 101 VAL A C 1
ATOM 791 O O . VAL A 1 101 ? -4.948 1.192 18.768 1.00 93.88 101 VAL A O 1
ATOM 794 N N . ILE A 1 102 ? -6.074 -0.654 19.367 1.00 93.12 102 ILE A N 1
ATOM 795 C CA . ILE A 1 102 ? -6.519 -0.149 20.679 1.00 93.12 102 ILE A CA 1
ATOM 796 C C . ILE A 1 102 ? -5.343 0.068 21.641 1.00 93.12 102 ILE A C 1
ATOM 798 O O . ILE A 1 102 ? -5.391 0.976 22.471 1.00 93.12 102 ILE A O 1
ATOM 802 N N . THR A 1 103 ? -4.270 -0.720 21.536 1.00 93.69 103 THR A N 1
ATOM 803 C CA . THR A 1 103 ? -3.060 -0.521 22.354 1.00 93.69 103 THR A CA 1
ATOM 804 C C . THR A 1 103 ? -2.252 0.718 21.954 1.00 93.69 103 THR A C 1
ATOM 806 O O . THR A 1 103 ? -1.305 1.066 22.655 1.00 93.69 103 THR A O 1
ATOM 809 N N . LEU A 1 104 ? -2.638 1.415 20.875 1.00 91.69 104 LEU A N 1
ATOM 810 C CA . LEU A 1 104 ? -1.978 2.610 20.336 1.00 91.69 104 LEU A CA 1
ATOM 811 C C . LEU A 1 104 ? -0.517 2.388 19.917 1.00 91.69 104 LEU A C 1
ATOM 813 O O . LEU A 1 104 ? 0.243 3.347 19.771 1.00 91.69 104 LEU A O 1
ATOM 817 N N . GLU A 1 105 ? -0.137 1.147 19.632 1.00 91.75 105 GLU A N 1
ATOM 818 C CA . GLU A 1 105 ? 1.200 0.778 19.173 1.00 91.75 105 GLU A CA 1
ATOM 819 C C . GLU A 1 105 ? 1.130 0.250 17.735 1.00 91.75 105 GLU A C 1
ATOM 821 O O . GLU A 1 105 ? 0.401 -0.695 17.450 1.00 91.75 105 GLU A O 1
ATOM 826 N N . GLY A 1 106 ? 1.853 0.867 16.793 1.00 87.31 106 GLY A N 1
ATOM 827 C CA . GLY A 1 106 ? 1.861 0.431 15.383 1.00 87.31 106 GLY A CA 1
ATOM 828 C C . GLY A 1 106 ? 0.527 0.602 14.633 1.00 87.31 106 GLY A C 1
ATOM 829 O O . GLY A 1 106 ? 0.399 0.188 13.484 1.00 87.31 106 GLY A O 1
ATOM 830 N N . TRP A 1 107 ? -0.482 1.238 15.242 1.00 93.44 107 TRP A N 1
ATOM 831 C CA . TRP A 1 107 ? -1.799 1.455 14.625 1.00 93.44 107 TRP A CA 1
ATOM 832 C C . TRP A 1 107 ? -1.744 2.321 13.361 1.00 93.44 107 TRP A C 1
ATOM 834 O O . TRP A 1 107 ? -2.554 2.151 12.448 1.00 93.44 107 TRP A O 1
ATOM 844 N N . VAL A 1 108 ? -0.780 3.244 13.313 1.00 94.31 108 VAL A N 1
ATOM 845 C CA . VAL A 1 108 ? -0.549 4.147 12.183 1.00 94.31 108 VAL A CA 1
ATOM 846 C C . VAL A 1 108 ? -0.145 3.358 10.935 1.00 94.31 108 VAL A C 1
ATOM 848 O O . VAL A 1 108 ? -0.650 3.645 9.853 1.00 94.31 108 VAL A O 1
ATOM 851 N N . ASP A 1 109 ? 0.687 2.326 11.087 1.00 94.00 109 ASP A N 1
ATOM 852 C CA . ASP A 1 109 ? 1.150 1.498 9.968 1.00 94.00 109 ASP A CA 1
ATOM 853 C C . ASP A 1 109 ? -0.006 0.677 9.382 1.00 94.00 109 ASP A C 1
ATOM 855 O O . ASP A 1 109 ? -0.222 0.671 8.170 1.00 94.00 109 ASP A O 1
ATOM 859 N N . ILE A 1 110 ? -0.838 0.079 10.246 1.00 94.31 110 ILE A N 1
ATOM 860 C CA . ILE A 1 1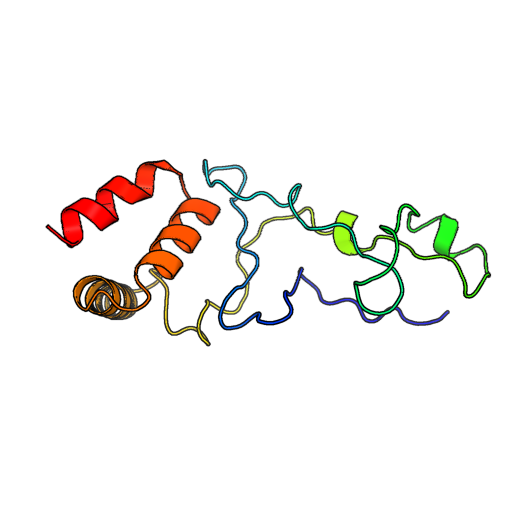10 ? -2.051 -0.650 9.833 1.00 94.31 110 ILE A CA 1
ATOM 861 C C . ILE A 1 110 ? -3.016 0.284 9.094 1.00 94.31 110 ILE A C 1
ATOM 863 O O . ILE A 1 110 ? -3.560 -0.077 8.047 1.00 94.31 110 ILE A O 1
ATOM 867 N N . MET A 1 111 ? -3.224 1.493 9.621 1.00 95.56 111 MET A N 1
ATOM 868 C CA . MET A 1 111 ? -4.061 2.501 8.978 1.00 95.56 111 MET A CA 1
ATOM 869 C C . MET A 1 111 ? -3.530 2.836 7.581 1.00 95.56 111 MET A C 1
ATOM 871 O O . MET A 1 111 ? -4.308 2.834 6.625 1.00 95.56 111 MET A O 1
ATOM 875 N N . TYR A 1 112 ? -2.225 3.078 7.440 1.00 95.56 112 TYR A N 1
ATOM 876 C CA . TYR A 1 112 ? -1.625 3.387 6.145 1.00 95.56 112 TYR A CA 1
ATOM 877 C C . TYR A 1 112 ? -1.728 2.230 5.154 1.00 95.56 112 TYR A C 1
ATOM 879 O O . TYR A 1 112 ? -2.077 2.473 4.003 1.00 95.56 112 TYR A O 1
ATOM 887 N N . PHE A 1 113 ? -1.562 0.978 5.583 1.00 95.75 113 PHE A N 1
ATOM 888 C CA . PHE A 1 113 ? -1.774 -0.181 4.709 1.00 95.75 113 PHE A CA 1
ATOM 889 C C . PHE A 1 113 ? -3.200 -0.244 4.155 1.00 95.75 113 PHE A C 1
ATOM 891 O O . PHE A 1 113 ? -3.404 -0.468 2.961 1.00 95.75 113 PHE A O 1
ATOM 898 N N . VAL A 1 114 ? -4.200 0.014 4.999 1.00 95.81 114 VAL A N 1
ATOM 899 C CA . VAL A 1 114 ? -5.611 0.025 4.585 1.00 95.81 114 VAL A CA 1
ATOM 900 C C . VAL A 1 114 ? -5.934 1.243 3.705 1.00 95.81 114 VAL A C 1
ATOM 902 O O . VAL A 1 114 ? -6.773 1.159 2.800 1.00 95.81 114 VAL A O 1
ATOM 905 N N . MET A 1 115 ? -5.273 2.379 3.927 1.00 96.56 115 MET A N 1
ATOM 906 C CA . MET A 1 115 ? -5.419 3.572 3.089 1.00 96.56 115 MET A CA 1
ATOM 907 C C . MET A 1 115 ? -4.797 3.391 1.702 1.00 96.56 115 MET A C 1
ATOM 909 O O . MET A 1 115 ? -5.412 3.765 0.699 1.00 96.56 115 MET A O 1
ATOM 913 N N . ASP A 1 116 ? -3.619 2.777 1.637 1.00 95.69 116 ASP A N 1
ATOM 914 C CA . ASP A 1 116 ? -2.911 2.474 0.397 1.00 95.69 116 ASP A CA 1
ATOM 915 C C . ASP A 1 116 ? -3.677 1.461 -0.457 1.00 95.69 116 ASP A C 1
ATOM 917 O O . ASP A 1 116 ? -3.818 1.684 -1.660 1.00 95.69 116 ASP A O 1
ATOM 921 N N . ALA A 1 117 ? -4.231 0.410 0.159 1.00 95.50 117 ALA A N 1
ATOM 922 C CA . ALA A 1 117 ? -4.970 -0.640 -0.540 1.00 95.50 117 ALA A CA 1
ATOM 923 C C . ALA A 1 117 ? -6.388 -0.220 -0.957 1.00 95.50 117 ALA A C 1
ATOM 925 O O . ALA A 1 117 ? -6.793 -0.454 -2.093 1.00 95.50 117 ALA A O 1
ATOM 926 N N . HIS A 1 118 ? -7.168 0.385 -0.052 1.00 95.88 118 HIS A N 1
ATOM 927 C CA . HIS A 1 118 ? -8.621 0.470 -0.235 1.00 95.88 118 HIS A CA 1
ATOM 928 C C . HIS A 1 118 ? -9.153 1.890 -0.461 1.00 95.88 118 HIS A C 1
ATOM 930 O O . HIS A 1 118 ? -9.868 2.142 -1.436 1.00 95.88 118 HIS A O 1
ATOM 936 N N . SER A 1 119 ? -8.855 2.828 0.441 1.00 95.81 119 SER A N 1
ATOM 937 C CA . SER A 1 119 ? -9.331 4.211 0.330 1.00 95.81 119 SER A CA 1
ATOM 938 C C . SER A 1 119 ? -8.675 5.147 1.336 1.00 95.81 119 SER A C 1
ATOM 940 O O . SER A 1 119 ? -8.521 4.801 2.505 1.00 95.81 119 SER A O 1
ATOM 942 N N . PHE A 1 120 ? -8.438 6.395 0.923 1.00 94.62 120 PHE A N 1
ATOM 943 C CA . PHE A 1 120 ? -8.061 7.472 1.840 1.00 94.62 120 PHE A CA 1
ATOM 944 C C . PHE A 1 120 ? -9.048 7.619 3.010 1.00 94.62 120 PHE A C 1
ATOM 946 O O . PHE A 1 120 ? -8.614 7.794 4.139 1.00 94.62 120 PHE A O 1
ATOM 953 N N . TYR A 1 121 ? -10.362 7.485 2.785 1.00 94.94 121 TYR A N 1
ATOM 954 C CA . TYR A 1 121 ? -11.391 7.730 3.813 1.00 94.94 121 TYR A CA 1
ATOM 955 C C . TYR A 1 121 ? -11.411 6.712 4.962 1.00 94.94 121 TYR A C 1
ATOM 957 O O . TYR A 1 121 ? -12.105 6.930 5.957 1.00 94.94 121 TYR A O 1
ATOM 965 N N . ASN A 1 122 ? -10.632 5.632 4.867 1.00 94.38 122 ASN A N 1
ATOM 966 C CA . ASN A 1 122 ? -10.553 4.622 5.918 1.00 94.38 122 ASN A CA 1
ATOM 967 C C . ASN A 1 122 ? -10.018 5.174 7.243 1.00 94.38 122 ASN A C 1
ATOM 969 O O . ASN A 1 122 ? -10.326 4.600 8.284 1.00 94.38 122 ASN A O 1
ATOM 973 N N . PHE A 1 123 ? -9.306 6.309 7.245 1.00 94.56 123 PHE A N 1
ATOM 974 C CA . PHE A 1 123 ? -8.851 6.946 8.487 1.00 94.56 123 PHE A CA 1
ATOM 975 C C . PHE A 1 123 ? -10.005 7.190 9.478 1.00 94.56 123 PHE A C 1
ATOM 977 O O . PHE A 1 123 ? -9.807 7.083 10.684 1.00 94.56 123 PHE A O 1
ATOM 984 N N . ILE A 1 124 ? -11.225 7.464 8.992 1.00 96.06 124 ILE A N 1
ATOM 985 C CA . ILE A 1 124 ? -12.394 7.736 9.844 1.00 96.06 124 ILE A CA 1
ATOM 986 C C . ILE A 1 124 ? -12.709 6.531 10.738 1.00 96.06 124 ILE A C 1
ATOM 988 O O . ILE A 1 124 ? -13.000 6.709 11.918 1.00 96.06 124 ILE A O 1
ATOM 992 N N . TYR A 1 125 ? -12.606 5.312 10.200 1.00 94.75 125 TYR A N 1
ATOM 993 C CA . TYR A 1 125 ? -12.816 4.082 10.964 1.00 94.75 125 TYR A CA 1
ATOM 994 C C . TYR A 1 125 ? -11.808 3.959 12.113 1.00 94.75 125 TYR A C 1
ATOM 996 O O . TYR A 1 125 ? -12.204 3.699 13.245 1.00 94.75 125 TYR A O 1
ATOM 1004 N N . PHE A 1 126 ? -10.524 4.209 11.845 1.00 94.56 126 PHE A N 1
ATOM 1005 C CA . PHE A 1 126 ? -9.472 4.108 12.860 1.00 94.56 126 PHE A CA 1
ATOM 1006 C C . PHE A 1 126 ? -9.611 5.171 13.952 1.00 94.56 126 PHE A C 1
ATOM 1008 O O . PHE A 1 126 ? -9.455 4.858 15.128 1.00 94.56 126 PHE A O 1
ATOM 1015 N N . ILE A 1 127 ? -9.969 6.407 13.591 1.00 94.38 127 ILE A N 1
ATOM 1016 C CA . ILE A 1 127 ? -10.202 7.471 14.575 1.00 94.38 127 ILE A CA 1
ATOM 1017 C C . ILE A 1 127 ? -11.397 7.139 15.480 1.00 94.38 127 ILE A C 1
ATOM 1019 O O . ILE A 1 127 ? -11.299 7.310 16.690 1.00 94.38 127 ILE A O 1
ATOM 1023 N N . LEU A 1 128 ? -12.500 6.628 14.922 1.00 94.75 128 LEU A N 1
ATOM 1024 C CA . LEU A 1 128 ? -13.672 6.219 15.708 1.00 94.75 128 LEU A CA 1
ATOM 1025 C C . LEU A 1 128 ? -13.423 4.990 16.588 1.00 94.75 128 LEU A C 1
ATOM 1027 O O . LEU A 1 128 ? -14.115 4.821 17.581 1.00 94.75 128 LEU A O 1
ATOM 1031 N N . LEU A 1 129 ? -12.483 4.122 16.218 1.00 92.25 129 LEU A N 1
ATOM 1032 C CA . LEU A 1 129 ? -12.121 2.958 17.026 1.00 92.25 129 LEU A CA 1
ATOM 1033 C C . LEU A 1 129 ? -11.312 3.351 18.275 1.00 92.25 129 LEU A C 1
ATOM 1035 O O . LEU A 1 129 ? -11.366 2.657 19.286 1.00 92.25 129 LEU A O 1
ATOM 1039 N N . ILE A 1 130 ? -10.527 4.428 18.179 1.00 91.31 130 ILE A N 1
ATOM 1040 C CA . ILE A 1 130 ? -9.623 4.892 19.240 1.00 91.31 130 ILE A CA 1
ATOM 1041 C C . ILE A 1 130 ? -10.343 5.771 20.277 1.00 91.31 13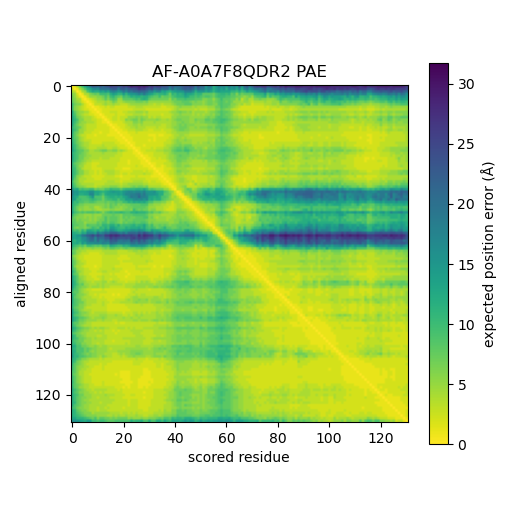0 ILE A C 1
ATOM 1043 O O . ILE A 1 130 ? -9.974 5.736 21.451 1.00 91.31 130 ILE A O 1
ATOM 1047 N N . ILE A 1 131 ? -11.317 6.582 19.844 1.00 91.50 131 ILE A N 1
ATOM 1048 C CA . ILE A 1 131 ? -12.083 7.516 20.695 1.00 91.50 131 ILE A CA 1
ATOM 1049 C C . ILE A 1 131 ? -13.187 6.780 21.456 1.00 91.50 131 ILE A C 1
ATOM 1051 O O . ILE A 1 131 ? -13.292 7.013 22.682 1.00 91.50 131 ILE A O 1
#

Foldseek 3Di:
DPPDDDDPADADPCCQADNQAAADPVAAAPAALVPQDAQAPDPRPHDGQDDDPVCVVVPDPPHDHRPSNPNHDHDDDPADHNRNQADDPDPVSVVSLLVCLQVVHCVVVSQNNCRRHHHVVSVVVSVVSND

Nearest PDB structures (foldseek):
  6kzp-assembly1_A  TM=9.750E-01  e=4.920E-16  Homo sapiens
  6kzo-assembly1_A  TM=9.716E-01  e=7.790E-15  Homo sapiens
  9ayl-assembly1_A  TM=9.378E-01  e=4.783E-12  Homo sapiens
  9ayk-assembly1_A  TM=9.393E-01  e=1.360E-11  Homo sapiens
  7wll-assembly1_A  TM=9.611E-01  e=7.111E-10  Homo sapiens

Sequence (131 aa):
PLSVDLERYYQTENEDENPFICSQPRENGMRSCRSVPTLRGEGGGGPPCGLDYEAYNSSSNTTCVNWNQYYTNCSAGEHNPFKGAINFDNIGYAWIAIFQVITLEGWVDIMYFVMDAHSFYNFIYFILLII

Radius of gyration: 18.14 Å; Cα contacts (8 Å, |Δi|>4): 166; chains: 1; bounding box: 42×23×49 Å

Organism: Leptonychotes weddellii (NCBI:txid9713)

Secondary structure (DSSP, 8-state):
-------SSPPPTTTTTS------TTSB-S--GGGSPPPBTTTTTSPBP-B-HHHHTS--TT--B-GGGG-------S--TTTTTS-SSSHHHHHHHHHHHHTTSSHHHHHHHHHHHTBGGGHHHHHHHH-

InterPro domains:
  IPR005821 Ion transport domain [PF00520] (73-131)
  IPR050599 Voltage-dependent calcium channel alpha-1 subunit [PTHR45628] (8-131)

Mean predicted aligned error: 6.09 Å

pLDDT: mean 88.36, std 9.9, range [46.91, 96.88]

Solvent-accessible surface area (backbone atoms only — not comparable to full-atom values): 7970 Å² total; per-residue (Å²): 130,88,79,78,90,72,72,98,61,79,77,43,99,48,42,48,83,55,53,75,59,46,21,40,98,88,42,62,21,73,28,44,48,85,70,55,69,68,35,36,32,81,93,65,73,41,66,70,28,81,37,49,77,74,55,66,75,57,88,51,104,77,70,49,54,27,67,47,78,71,52,63,81,64,70,91,73,95,75,45,46,57,83,50,60,50,48,75,90,43,76,68,35,35,50,52,41,50,51,38,40,66,71,69,52,72,35,66,59,57,51,48,53,48,18,18,30,43,23,66,74,50,56,58,58,56,53,64,70,68,108